Protein AF-A0A2B2AYE1-F1 (afdb_monomer_lite)

Foldseek 3Di:
DPPDDDDDPQLVVLLVVLLVQLVVQLVVLVVVQVVCCVPPVDGPADPVRSVVSSVCSSVVSSVVSVVVVVVD

Structure (mmCIF, N/CA/C/O backbone):
data_AF-A0A2B2AYE1-F1
#
_entry.id   AF-A0A2B2AYE1-F1
#
loop_
_atom_site.group_PDB
_atom_site.id
_atom_site.type_symbol
_atom_site.label_atom_id
_atom_site.label_alt_id
_atom_site.label_comp_id
_atom_site.label_asym_id
_atom_site.label_entity_id
_atom_site.label_seq_id
_atom_site.pdbx_PDB_ins_code
_atom_site.Cartn_x
_atom_site.Cartn_y
_atom_site.Cartn_z
_atom_site.occupancy
_atom_site.B_iso_or_equiv
_atom_site.auth_seq_id
_atom_site.auth_comp_id
_atom_site.auth_asym_id
_atom_site.auth_atom_id
_atom_site.pdbx_PDB_model_num
ATOM 1 N N . MET A 1 1 ? -27.391 14.659 7.751 1.00 52.78 1 MET A N 1
ATOM 2 C CA . MET A 1 1 ? -27.335 13.190 7.935 1.00 52.78 1 MET A CA 1
ATOM 3 C C . MET A 1 1 ? -25.878 12.773 8.031 1.00 52.78 1 MET A C 1
ATOM 5 O O . MET A 1 1 ? -25.074 13.279 7.259 1.00 52.78 1 MET A O 1
ATOM 9 N N . LYS A 1 2 ? -25.519 11.916 8.992 1.00 57.44 2 LYS A N 1
ATOM 10 C CA . LYS A 1 2 ? -24.164 11.357 9.093 1.00 57.44 2 LYS A CA 1
ATOM 11 C C . LYS A 1 2 ? -24.118 10.115 8.201 1.00 57.44 2 LYS A C 1
ATOM 13 O O . LYS A 1 2 ? -24.738 9.113 8.534 1.00 57.44 2 LYS A O 1
ATOM 18 N N . PHE A 1 3 ? -23.445 10.205 7.056 1.00 75.38 3 PHE A N 1
ATOM 19 C CA . PHE A 1 3 ? -23.306 9.077 6.122 1.00 75.38 3 PHE A CA 1
ATOM 20 C C . PHE A 1 3 ? -22.331 8.006 6.632 1.00 75.38 3 PHE A C 1
ATOM 22 O O . PHE A 1 3 ? -22.354 6.878 6.153 1.00 75.38 3 PHE A O 1
ATOM 29 N N . PHE A 1 4 ? -21.512 8.341 7.635 1.00 76.50 4 PHE A N 1
ATOM 30 C CA . PHE A 1 4 ? -20.518 7.446 8.214 1.00 76.50 4 PHE A CA 1
ATOM 31 C C . PHE A 1 4 ? -20.479 7.579 9.738 1.00 76.50 4 PHE A C 1
ATOM 33 O O . PHE A 1 4 ? -20.637 8.672 10.294 1.00 76.50 4 PHE A O 1
ATOM 40 N N . LYS A 1 5 ? -20.273 6.444 10.409 1.00 80.12 5 LYS A N 1
ATOM 41 C CA . LYS A 1 5 ? -19.980 6.367 11.842 1.00 80.12 5 LYS A CA 1
ATOM 42 C C . LYS A 1 5 ? -18.554 6.870 12.089 1.00 80.12 5 LYS A C 1
ATOM 44 O O . LYS A 1 5 ? -17.670 6.615 11.275 1.00 80.12 5 LYS A O 1
ATOM 49 N N . ASP A 1 6 ? -18.326 7.549 13.212 1.00 85.12 6 ASP A N 1
ATOM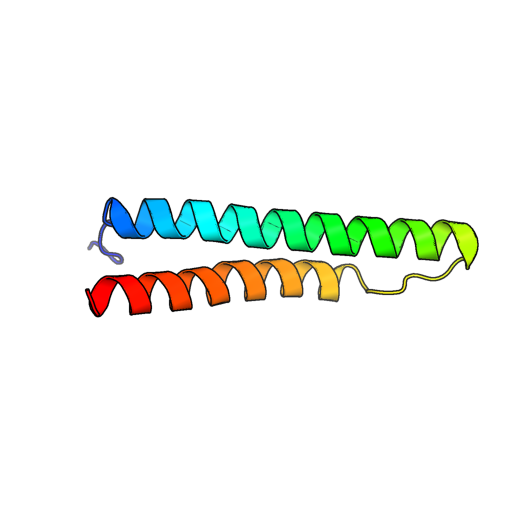 50 C CA . ASP A 1 6 ? -16.969 7.942 13.602 1.00 85.12 6 ASP A CA 1
ATOM 51 C C . ASP A 1 6 ? -16.115 6.695 13.871 1.00 85.12 6 ASP A C 1
ATOM 53 O O . ASP A 1 6 ? -16.563 5.753 14.534 1.00 85.12 6 ASP A O 1
ATOM 57 N N . ALA A 1 7 ? -14.877 6.700 13.376 1.00 83.06 7 ALA A N 1
ATOM 58 C CA . ALA A 1 7 ? -13.940 5.615 13.621 1.00 83.06 7 ALA A CA 1
ATOM 59 C C . ALA A 1 7 ? -13.597 5.537 15.115 1.00 83.06 7 ALA A C 1
ATOM 61 O O . ALA A 1 7 ? -13.213 6.525 15.748 1.00 83.06 7 ALA A O 1
ATOM 62 N N . SER A 1 8 ? -13.695 4.343 15.687 1.00 88.75 8 SER A N 1
ATOM 63 C CA . SER A 1 8 ? -13.233 4.082 17.045 1.00 88.75 8 SER A CA 1
ATOM 64 C C . SER A 1 8 ? -11.712 4.244 17.151 1.00 88.75 8 SER A C 1
ATOM 66 O O . SER A 1 8 ? -10.971 4.107 16.175 1.00 88.75 8 SER A O 1
ATOM 68 N N . LYS A 1 9 ? -11.209 4.450 18.377 1.00 90.12 9 LYS A N 1
ATOM 69 C CA . LYS A 1 9 ? -9.757 4.503 18.638 1.00 90.12 9 LYS A CA 1
ATOM 70 C C . LYS A 1 9 ? -9.022 3.260 18.111 1.00 90.12 9 LYS A C 1
ATOM 72 O O . LYS A 1 9 ? -7.902 3.379 17.625 1.00 90.12 9 LYS A O 1
ATOM 77 N N . ARG A 1 10 ? -9.655 2.081 18.181 1.00 88.62 10 ARG A N 1
ATOM 78 C CA . ARG A 1 10 ? -9.091 0.816 17.677 1.00 88.62 10 ARG A CA 1
ATOM 79 C C . ARG A 1 10 ? -9.046 0.779 16.150 1.00 88.62 10 ARG A C 1
ATOM 81 O O . ARG A 1 10 ? -8.012 0.429 15.595 1.00 88.62 10 ARG A O 1
ATOM 88 N N . GLU A 1 11 ? -10.122 1.183 15.477 1.00 89.88 11 GLU A N 1
ATOM 89 C CA . GLU A 1 11 ? -10.152 1.273 14.009 1.00 89.88 11 GLU A CA 1
ATOM 90 C C . GLU A 1 11 ? -9.108 2.264 13.492 1.00 89.88 11 GLU A C 1
ATOM 92 O O . GLU A 1 11 ? -8.428 1.976 12.511 1.00 89.88 11 GLU A O 1
ATOM 97 N N . HIS A 1 12 ? -8.905 3.381 14.194 1.00 92.56 12 HIS A N 1
ATOM 98 C CA . HIS A 1 12 ? -7.858 4.344 13.863 1.00 92.56 12 HIS A CA 1
ATOM 99 C C . HIS A 1 12 ? -6.443 3.759 14.035 1.00 92.56 12 HIS A C 1
ATOM 101 O O . HIS A 1 12 ? -5.582 3.926 13.173 1.00 92.56 12 HIS A O 1
ATOM 107 N N . GLN A 1 13 ? -6.195 3.007 15.111 1.00 93.44 13 GLN A N 1
ATOM 108 C CA . GLN A 1 13 ? -4.918 2.306 15.304 1.00 93.44 13 GLN A CA 1
ATOM 109 C C . GLN A 1 13 ? -4.671 1.231 14.236 1.00 93.44 13 GLN A C 1
ATOM 111 O O . GLN A 1 13 ? -3.547 1.090 13.751 1.00 93.44 13 GLN A O 1
ATOM 116 N N . ASN A 1 14 ? -5.705 0.474 13.862 1.00 94.25 14 ASN A N 1
ATOM 117 C CA . ASN A 1 14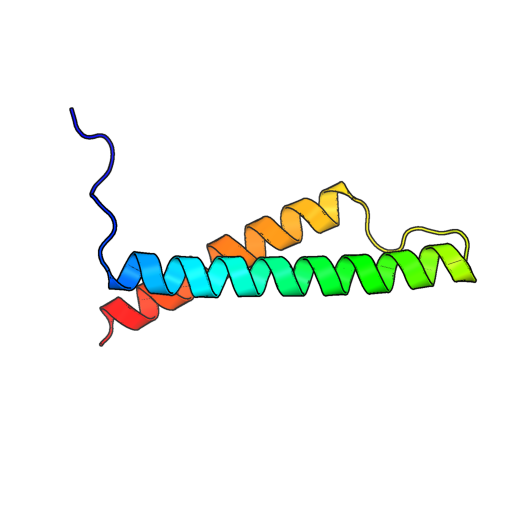 ? -5.622 -0.530 12.803 1.00 94.25 14 ASN A CA 1
ATOM 118 C C . ASN A 1 14 ? -5.380 0.114 11.436 1.00 94.25 14 ASN A C 1
ATOM 120 O O . ASN A 1 14 ? -4.577 -0.401 10.661 1.00 94.25 14 ASN A O 1
ATOM 124 N N . TRP A 1 15 ? -6.016 1.257 11.169 1.00 95.12 15 TRP A N 1
ATOM 125 C CA . TRP A 1 15 ? -5.779 2.052 9.969 1.00 95.12 15 TRP A CA 1
ATOM 126 C C . TRP A 1 15 ? -4.319 2.482 9.859 1.00 95.12 15 TRP A C 1
ATOM 128 O O . TRP A 1 15 ? -3.688 2.193 8.849 1.00 95.12 15 TRP A O 1
ATOM 138 N N . ASN A 1 16 ? -3.744 3.070 10.912 1.00 96.00 16 ASN A N 1
ATOM 139 C CA . ASN A 1 16 ? -2.343 3.501 10.882 1.00 96.00 16 ASN A CA 1
ATOM 140 C C . ASN A 1 16 ? -1.395 2.325 10.613 1.00 96.00 16 ASN A C 1
ATOM 142 O O . ASN A 1 16 ? -0.510 2.433 9.770 1.00 96.00 16 ASN A O 1
ATOM 146 N N . LYS A 1 17 ? -1.625 1.165 11.247 1.00 95.25 17 LYS A N 1
ATOM 147 C CA . LYS A 1 17 ? -0.848 -0.055 10.963 1.00 95.25 17 LYS A CA 1
ATOM 148 C C . LYS A 1 17 ? -0.975 -0.497 9.507 1.00 95.25 17 LYS A C 1
ATOM 150 O O . LYS A 1 17 ? 0.008 -0.939 8.918 1.00 95.25 17 LYS A O 1
ATOM 155 N N . ALA A 1 18 ? -2.172 -0.403 8.940 1.00 96.31 18 ALA A N 1
ATOM 156 C CA . ALA A 1 18 ? -2.433 -0.829 7.577 1.00 96.31 18 ALA A CA 1
ATOM 157 C C . ALA A 1 18 ? -1.870 0.111 6.521 1.00 96.31 18 ALA A C 1
ATOM 159 O O . ALA A 1 18 ? -1.259 -0.366 5.567 1.00 96.31 18 ALA A O 1
ATOM 160 N N . VAL A 1 19 ? -1.976 1.421 6.734 1.00 97.19 19 VAL A N 1
ATOM 161 C CA . VAL A 1 19 ? -1.329 2.425 5.886 1.00 97.19 19 VAL A CA 1
ATOM 162 C C . VAL A 1 19 ? 0.185 2.256 5.928 1.00 97.19 19 VAL A C 1
ATOM 164 O O . VAL A 1 19 ? 0.817 2.237 4.876 1.00 97.19 19 VAL A O 1
ATOM 167 N N . SER A 1 20 ? 0.775 2.054 7.113 1.00 97.56 20 SER A N 1
ATOM 168 C CA . SER A 1 20 ? 2.211 1.778 7.222 1.00 97.56 20 SER A CA 1
ATOM 169 C C . SER A 1 20 ? 2.608 0.516 6.452 1.00 97.56 20 SER A C 1
ATOM 171 O O . SER A 1 20 ? 3.577 0.549 5.701 1.00 97.56 20 SER A O 1
ATOM 173 N N . ALA A 1 21 ? 1.854 -0.580 6.579 1.00 96.75 21 ALA A N 1
ATOM 174 C CA . ALA A 1 21 ? 2.133 -1.813 5.840 1.00 96.75 21 ALA A CA 1
ATOM 175 C C . ALA A 1 21 ? 2.060 -1.613 4.314 1.00 96.75 21 ALA A C 1
ATOM 177 O O . ALA A 1 21 ? 2.975 -2.023 3.599 1.00 96.75 21 ALA A O 1
ATOM 178 N N . GLY A 1 22 ? 1.011 -0.948 3.818 1.00 96.25 22 GLY A N 1
ATOM 179 C CA . GLY A 1 22 ? 0.864 -0.630 2.397 1.00 96.25 22 GLY A CA 1
ATOM 180 C C . GLY A 1 22 ? 1.977 0.268 1.866 1.00 96.25 22 GLY A C 1
ATOM 181 O O . GLY A 1 22 ? 2.523 -0.001 0.798 1.00 96.25 22 GLY A O 1
ATOM 182 N N . PHE A 1 23 ? 2.373 1.282 2.638 1.00 96.62 23 PHE A N 1
ATOM 183 C CA . PHE A 1 23 ? 3.486 2.169 2.303 1.00 96.62 23 PHE A CA 1
ATOM 184 C C . PHE A 1 23 ? 4.816 1.416 2.185 1.00 96.62 23 PHE A C 1
ATOM 186 O O . PHE A 1 23 ? 5.522 1.577 1.192 1.00 96.62 23 PHE A O 1
ATOM 193 N N . TYR A 1 24 ? 5.151 0.550 3.147 1.00 97.25 24 TYR A N 1
ATOM 194 C CA . TYR A 1 24 ? 6.398 -0.217 3.087 1.00 97.25 24 TYR A CA 1
ATOM 195 C C . TYR A 1 24 ? 6.411 -1.248 1.952 1.00 97.25 24 TYR A C 1
ATOM 197 O O . TYR A 1 24 ? 7.458 -1.463 1.344 1.00 97.25 24 TYR A O 1
ATOM 205 N N . ILE A 1 25 ? 5.264 -1.845 1.612 1.00 96.62 25 ILE A N 1
ATOM 206 C CA . ILE A 1 25 ? 5.162 -2.728 0.441 1.00 96.62 25 ILE A CA 1
ATOM 207 C C . ILE A 1 25 ? 5.345 -1.942 -0.861 1.00 96.62 25 ILE A C 1
ATOM 209 O O . ILE A 1 25 ? 6.068 -2.399 -1.745 1.00 96.62 25 ILE A O 1
ATOM 213 N N . LEU A 1 26 ? 4.763 -0.745 -0.972 1.00 96.56 26 LEU A N 1
ATOM 214 C CA . LEU A 1 26 ? 5.000 0.149 -2.107 1.00 96.56 26 LEU A CA 1
ATOM 215 C C . LEU A 1 26 ? 6.475 0.541 -2.232 1.00 96.56 26 LEU A C 1
ATOM 217 O O . LEU A 1 26 ? 7.022 0.466 -3.328 1.00 96.56 26 LEU A O 1
ATOM 221 N N . LEU A 1 27 ? 7.130 0.915 -1.127 1.00 97.00 27 LEU A N 1
ATOM 222 C CA . LEU A 1 27 ? 8.561 1.231 -1.124 1.00 97.00 27 LEU A CA 1
ATOM 223 C C . LEU A 1 2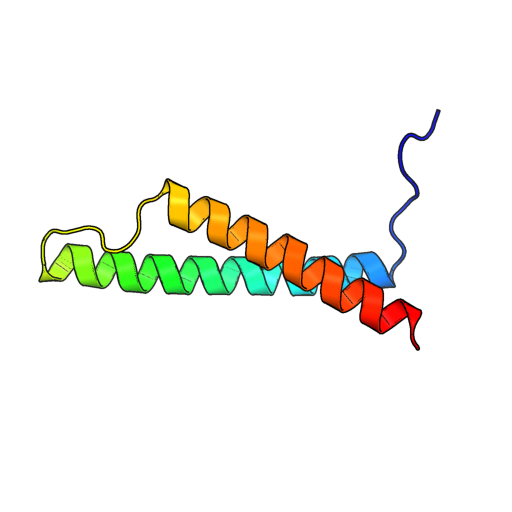7 ? 9.407 0.048 -1.599 1.00 97.00 27 LEU A C 1
ATOM 225 O O . LEU A 1 27 ? 10.334 0.238 -2.382 1.00 97.00 27 LEU A O 1
ATOM 229 N N . LEU A 1 28 ? 9.075 -1.169 -1.163 1.00 96.06 28 LEU A N 1
ATOM 230 C CA . LEU A 1 28 ? 9.774 -2.378 -1.590 1.00 96.06 28 LEU A CA 1
ATOM 231 C C . LEU A 1 28 ? 9.581 -2.650 -3.088 1.00 96.06 28 LEU A C 1
ATOM 233 O O . LEU A 1 28 ? 10.553 -2.924 -3.791 1.00 96.06 28 LEU A O 1
ATOM 237 N N . LEU A 1 29 ? 8.346 -2.553 -3.588 1.00 95.75 29 LEU A N 1
ATOM 238 C CA . LEU A 1 29 ? 8.050 -2.723 -5.013 1.00 95.75 29 LEU A CA 1
ATOM 239 C C . LEU A 1 29 ? 8.781 -1.684 -5.860 1.00 95.75 29 LEU A C 1
ATOM 241 O O . LEU A 1 29 ? 9.399 -2.037 -6.862 1.00 95.75 29 LEU A O 1
ATOM 245 N N . LEU A 1 30 ? 8.759 -0.423 -5.426 1.00 95.50 30 LEU A N 1
ATOM 246 C CA . LEU A 1 30 ? 9.457 0.665 -6.096 1.00 95.50 30 LEU A CA 1
ATOM 247 C C . LEU A 1 30 ? 10.967 0.414 -6.126 1.00 95.50 30 LEU A C 1
ATOM 249 O O . LEU A 1 30 ? 11.588 0.556 -7.174 1.00 95.50 30 LEU A O 1
ATOM 253 N N . PHE A 1 31 ? 11.547 -0.004 -5.001 1.00 95.88 31 PHE A N 1
ATOM 254 C CA . PHE A 1 31 ? 12.966 -0.329 -4.904 1.00 95.88 31 PHE A CA 1
ATOM 255 C C . PHE A 1 31 ? 13.374 -1.415 -5.908 1.00 95.88 31 PHE A C 1
ATOM 257 O O . PHE A 1 31 ? 14.320 -1.229 -6.673 1.00 95.88 31 PHE A O 1
ATOM 264 N N . VAL A 1 32 ? 12.621 -2.518 -5.968 1.00 94.81 32 VAL A N 1
ATOM 265 C CA . VAL A 1 32 ? 12.871 -3.598 -6.935 1.00 94.81 32 VAL A CA 1
ATOM 266 C C . VAL A 1 32 ? 12.699 -3.104 -8.373 1.00 94.81 32 VAL A C 1
ATOM 268 O O . VAL A 1 32 ? 13.530 -3.416 -9.227 1.00 94.81 32 VAL A O 1
ATOM 271 N N . ASN A 1 33 ? 11.662 -2.309 -8.649 1.00 94.88 33 ASN A N 1
ATOM 272 C CA . ASN A 1 33 ? 11.410 -1.778 -9.986 1.00 94.88 33 ASN A CA 1
ATOM 273 C C . ASN A 1 33 ? 12.548 -0.857 -10.459 1.00 94.88 33 ASN A C 1
ATOM 275 O O . ASN A 1 33 ? 12.986 -0.970 -11.600 1.00 94.88 33 ASN A O 1
ATOM 279 N N . ILE A 1 34 ? 13.087 -0.011 -9.571 1.00 94.38 34 ILE A N 1
ATOM 280 C CA . ILE A 1 34 ? 14.229 0.871 -9.862 1.00 94.38 34 ILE A CA 1
ATOM 281 C C . ILE A 1 34 ? 15.492 0.063 -10.167 1.00 94.38 34 ILE A C 1
ATOM 283 O O . ILE A 1 34 ? 16.170 0.354 -11.153 1.00 94.38 34 ILE A O 1
ATOM 287 N N . ILE A 1 35 ? 15.808 -0.957 -9.360 1.00 95.50 35 ILE A N 1
ATOM 288 C CA . ILE A 1 35 ? 16.959 -1.841 -9.613 1.00 95.50 35 ILE A CA 1
ATOM 289 C C . ILE A 1 35 ? 16.833 -2.454 -11.008 1.00 95.50 35 ILE A C 1
ATOM 291 O O . ILE A 1 35 ? 17.761 -2.408 -11.810 1.00 95.50 35 ILE A O 1
ATOM 295 N N . MET A 1 36 ? 15.662 -2.992 -11.327 1.00 94.19 36 MET A N 1
ATOM 296 C CA . MET A 1 36 ? 15.426 -3.682 -12.591 1.00 94.19 36 MET A CA 1
ATOM 297 C C . MET A 1 36 ? 15.500 -2.756 -13.793 1.00 94.19 36 MET A C 1
ATOM 299 O O . MET A 1 36 ? 16.154 -3.095 -14.779 1.00 94.19 36 MET A O 1
ATOM 303 N N . TYR A 1 37 ? 14.916 -1.568 -13.680 1.00 93.62 37 TYR A N 1
ATOM 304 C CA . TYR A 1 37 ? 15.038 -0.547 -14.703 1.00 93.62 37 TYR A CA 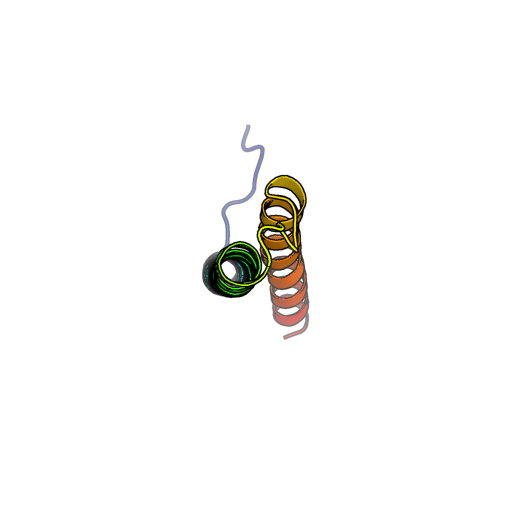1
ATOM 305 C C . TYR A 1 37 ? 16.504 -0.135 -14.906 1.00 93.62 37 TYR A C 1
ATOM 307 O O . TYR A 1 37 ? 16.974 -0.076 -16.037 1.00 93.62 37 TYR A O 1
ATOM 315 N N . THR A 1 38 ? 17.263 0.044 -13.820 1.00 95.19 38 THR A N 1
ATOM 316 C CA . THR A 1 38 ? 18.680 0.447 -13.870 1.00 95.19 38 THR A CA 1
ATOM 317 C C . THR A 1 38 ? 19.567 -0.600 -14.546 1.00 95.19 38 THR A C 1
ATOM 319 O O . THR A 1 38 ? 20.414 -0.247 -15.362 1.00 95.19 38 THR A O 1
ATOM 322 N N . TYR A 1 39 ? 19.389 -1.888 -14.234 1.00 94.44 39 TYR A N 1
ATOM 323 C CA . TYR A 1 39 ? 20.268 -2.947 -14.750 1.00 94.44 39 TYR A CA 1
ATOM 324 C C . TYR A 1 39 ? 19.781 -3.598 -16.047 1.00 94.44 39 TYR A C 1
ATOM 326 O O . TYR A 1 39 ? 20.591 -4.170 -16.772 1.00 94.44 39 TYR A O 1
ATOM 334 N N . LYS A 1 40 ? 18.473 -3.570 -16.333 1.00 92.62 40 LYS A N 1
ATOM 335 C CA . LYS A 1 40 ? 17.875 -4.273 -17.482 1.00 92.62 40 LYS A CA 1
ATOM 336 C C . LYS A 1 40 ? 17.113 -3.364 -18.447 1.00 92.62 40 LYS A C 1
ATOM 338 O O . LYS A 1 40 ? 16.629 -3.863 -19.457 1.00 92.62 40 LYS A O 1
ATOM 343 N N . GLY A 1 41 ? 16.980 -2.069 -18.150 1.00 88.88 41 GLY A N 1
ATOM 344 C CA . GLY A 1 41 ? 16.247 -1.111 -18.987 1.00 88.88 41 GLY A CA 1
ATOM 345 C C . GLY A 1 41 ? 14.743 -1.383 -19.084 1.00 88.88 41 GLY A C 1
ATOM 346 O O . GLY A 1 41 ? 14.086 -0.854 -19.975 1.00 88.88 41 GLY A O 1
ATOM 347 N N . ALA A 1 42 ? 14.199 -2.230 -18.206 1.00 86.19 42 ALA A N 1
ATOM 348 C CA . ALA A 1 42 ? 12.812 -2.669 -18.248 1.00 86.19 42 ALA A CA 1
ATOM 349 C C . ALA A 1 42 ? 12.148 -2.504 -16.879 1.00 86.19 42 ALA A C 1
ATOM 351 O O . ALA A 1 42 ? 12.718 -2.872 -15.849 1.00 86.19 42 ALA A O 1
ATOM 352 N N . GLU A 1 43 ? 10.923 -1.983 -16.883 1.00 84.00 43 GLU A N 1
ATOM 353 C CA . GLU A 1 43 ? 10.062 -1.981 -15.703 1.00 84.00 43 GLU A CA 1
ATOM 354 C C . GLU A 1 43 ? 9.575 -3.409 -15.425 1.00 84.00 43 GLU A C 1
ATOM 356 O O . GLU A 1 43 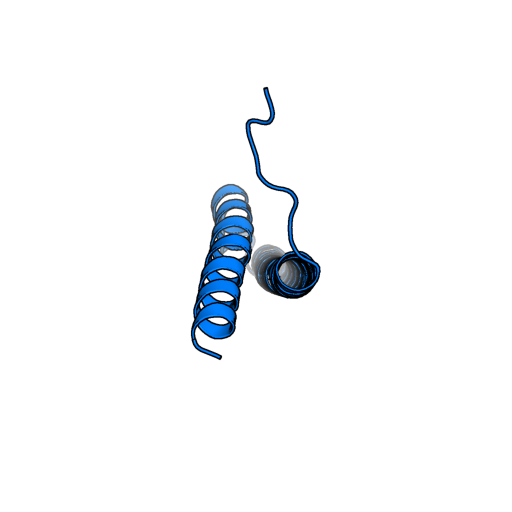? 9.045 -4.084 -16.307 1.00 84.00 43 GLU A O 1
ATOM 361 N N . LEU A 1 44 ? 9.757 -3.879 -14.190 1.00 87.25 44 LEU A N 1
ATOM 362 C CA . LEU A 1 44 ? 9.292 -5.199 -13.756 1.00 87.25 44 LEU A CA 1
ATOM 363 C C . LEU A 1 44 ? 7.802 -5.136 -13.375 1.00 87.25 44 LEU A C 1
ATOM 365 O O . LEU A 1 44 ? 7.042 -6.067 -13.632 1.00 87.25 44 LEU A O 1
ATOM 369 N N . VAL A 1 45 ? 7.368 -4.022 -12.780 1.00 89.38 45 VAL A N 1
ATOM 370 C CA . VAL A 1 45 ? 5.982 -3.801 -12.357 1.00 89.38 45 VAL A CA 1
ATOM 371 C C . VAL A 1 45 ? 5.526 -2.433 -12.849 1.00 89.38 45 VAL A C 1
ATOM 373 O O . VAL A 1 45 ? 6.174 -1.427 -12.576 1.00 89.38 45 VAL A O 1
ATOM 376 N N . SER A 1 46 ? 4.384 -2.385 -13.541 1.00 92.81 46 SER A N 1
ATOM 377 C CA . SER A 1 46 ? 3.833 -1.112 -14.017 1.00 92.81 46 SER A CA 1
ATOM 378 C C . SER A 1 46 ? 3.453 -0.188 -12.854 1.00 92.81 46 SER A C 1
ATOM 380 O O . SER A 1 46 ? 3.006 -0.649 -11.797 1.00 92.81 46 SER A O 1
ATOM 382 N N . SER A 1 47 ? 3.534 1.126 -13.071 1.00 90.94 47 SER A N 1
ATOM 383 C CA . SER A 1 47 ? 3.093 2.134 -12.092 1.00 90.94 47 SER A CA 1
ATOM 384 C C . SER A 1 47 ? 1.645 1.931 -11.626 1.00 90.94 47 SER A C 1
ATOM 386 O O . SER A 1 47 ? 1.353 2.068 -10.438 1.00 90.94 47 SER A O 1
ATOM 388 N N . SER A 1 48 ? 0.750 1.521 -12.533 1.00 94.12 48 SER A N 1
ATOM 389 C CA . SER A 1 48 ? -0.643 1.189 -12.202 1.00 94.12 48 SER A CA 1
ATOM 390 C C . SER A 1 48 ? -0.727 -0.020 -11.264 1.00 94.12 48 SER A C 1
ATOM 392 O O . SER A 1 48 ? -1.392 0.029 -10.230 1.00 94.12 48 SER A O 1
ATOM 394 N N . SER A 1 49 ? 0.004 -1.095 -11.572 1.00 93.81 49 SER A N 1
ATOM 395 C CA . SER A 1 49 ? 0.039 -2.304 -10.744 1.00 93.81 49 SER A CA 1
ATOM 396 C C . SER A 1 49 ? 0.623 -2.035 -9.354 1.00 93.81 49 SER A C 1
ATOM 398 O O . SER A 1 49 ? 0.076 -2.526 -8.365 1.00 93.81 49 SER A O 1
ATOM 400 N N . MET A 1 50 ? 1.689 -1.232 -9.251 1.00 93.81 50 MET A N 1
ATOM 401 C CA . MET A 1 50 ? 2.253 -0.826 -7.958 1.00 93.81 50 MET A CA 1
ATOM 402 C C . MET A 1 50 ? 1.222 -0.054 -7.132 1.00 93.81 50 MET A C 1
ATOM 404 O O . MET A 1 50 ? 0.957 -0.427 -5.989 1.00 93.81 50 MET A O 1
ATOM 408 N N . PHE A 1 51 ? 0.582 0.956 -7.731 1.00 92.69 51 PHE A N 1
ATOM 409 C CA . PHE A 1 51 ? -0.453 1.758 -7.079 1.00 92.69 51 PHE A CA 1
ATOM 410 C C . PHE A 1 51 ? -1.587 0.889 -6.521 1.00 92.69 51 PHE A C 1
ATOM 412 O O . PHE A 1 51 ? -1.882 0.939 -5.324 1.00 92.69 51 PHE A O 1
ATOM 419 N N . TRP A 1 52 ? -2.172 0.028 -7.357 1.00 96.19 52 TRP A N 1
ATOM 420 C CA . TRP A 1 52 ? -3.256 -0.857 -6.931 1.00 96.19 52 TRP A CA 1
ATOM 421 C C . TRP A 1 52 ? -2.816 -1.862 -5.868 1.00 96.19 52 TRP A C 1
ATOM 423 O O . TRP A 1 52 ? -3.588 -2.149 -4.956 1.00 96.19 52 TRP A O 1
ATOM 433 N N . THR A 1 53 ? -1.571 -2.342 -5.917 1.00 95.75 53 THR A N 1
ATOM 434 C CA . THR A 1 53 ? -1.038 -3.234 -4.879 1.00 95.75 53 THR A CA 1
ATOM 435 C C . THR A 1 53 ? -1.003 -2.543 -3.517 1.00 95.75 53 THR A C 1
ATOM 437 O O . THR A 1 53 ? -1.477 -3.112 -2.536 1.00 95.75 53 THR A O 1
ATOM 440 N N . GLY A 1 54 ? -0.525 -1.298 -3.446 1.00 94.75 54 GLY A N 1
ATOM 441 C CA . GLY A 1 54 ? -0.527 -0.521 -2.203 1.00 94.75 54 GLY A CA 1
ATOM 442 C C . GLY A 1 54 ? -1.929 -0.321 -1.619 1.00 94.75 54 GLY A C 1
ATOM 443 O O . GLY A 1 54 ? -2.128 -0.488 -0.412 1.00 94.75 54 GLY A O 1
ATOM 444 N N . ILE A 1 55 ? -2.915 -0.035 -2.478 1.00 95.88 55 ILE A N 1
ATOM 445 C CA . ILE A 1 55 ? -4.329 0.091 -2.092 1.00 95.88 55 ILE A CA 1
ATOM 446 C C . ILE A 1 55 ? -4.863 -1.241 -1.550 1.00 95.88 55 ILE A C 1
ATOM 448 O O . ILE A 1 55 ? -5.365 -1.289 -0.425 1.00 95.88 55 ILE A O 1
ATOM 452 N N . VAL A 1 56 ? -4.715 -2.334 -2.305 1.00 97.38 56 VAL A N 1
ATOM 453 C CA . VAL A 1 56 ? -5.219 -3.663 -1.919 1.00 97.38 56 VAL A CA 1
ATOM 454 C C . VAL A 1 56 ? -4.597 -4.133 -0.609 1.00 97.38 56 VAL A C 1
ATOM 456 O O . VAL A 1 56 ? -5.308 -4.628 0.262 1.00 97.38 56 VAL A O 1
ATOM 459 N N . VAL A 1 57 ? -3.292 -3.940 -0.429 1.00 97.00 57 VAL A N 1
ATOM 460 C CA . VAL A 1 57 ? -2.589 -4.294 0.809 1.00 97.00 57 VAL A CA 1
ATOM 461 C C . VAL A 1 57 ? -3.108 -3.480 1.989 1.00 97.00 57 VAL A C 1
ATOM 463 O O . VAL A 1 57 ? -3.414 -4.057 3.032 1.00 97.00 57 VAL A O 1
ATOM 466 N N . THR A 1 58 ? -3.237 -2.161 1.835 1.00 97.31 58 THR A N 1
ATOM 467 C CA . THR A 1 58 ? -3.701 -1.273 2.912 1.00 97.31 58 THR A CA 1
ATOM 468 C C . THR A 1 58 ? -5.108 -1.658 3.357 1.00 97.31 58 THR A C 1
ATOM 470 O O . THR A 1 58 ? -5.335 -1.993 4.519 1.00 97.31 58 THR A O 1
ATOM 473 N N . PHE A 1 59 ? -6.066 -1.682 2.432 1.00 95.44 59 PHE A N 1
ATOM 474 C CA . PHE A 1 59 ? -7.457 -1.978 2.775 1.00 95.44 59 PHE A CA 1
ATOM 475 C C . PHE A 1 59 ? -7.660 -3.445 3.165 1.00 95.44 59 PHE A C 1
ATOM 477 O O . PHE A 1 59 ? -8.399 -3.738 4.107 1.00 95.44 59 PHE A O 1
ATOM 484 N N . GLY A 1 60 ? -6.959 -4.374 2.512 1.00 96.31 60 GLY A N 1
ATOM 485 C CA . GLY A 1 60 ? -6.992 -5.794 2.853 1.00 96.31 60 GLY A CA 1
ATOM 486 C C . GLY A 1 60 ? -6.470 -6.062 4.264 1.00 96.31 60 GLY A C 1
ATOM 487 O O . GLY A 1 60 ? -7.109 -6.772 5.042 1.00 96.31 60 GLY A O 1
ATOM 488 N N . TYR A 1 61 ? -5.349 -5.449 4.649 1.00 95.88 61 TYR A N 1
ATOM 489 C CA . TYR A 1 61 ? -4.798 -5.618 5.992 1.00 95.88 61 TYR A CA 1
ATOM 490 C C . TYR A 1 61 ? -5.646 -4.922 7.062 1.00 95.88 61 TYR A C 1
ATOM 492 O O . TYR A 1 61 ? -5.881 -5.507 8.121 1.00 95.88 61 TYR A O 1
ATOM 500 N N . GLN A 1 62 ? -6.185 -3.731 6.778 1.00 95.62 62 GLN A N 1
ATOM 501 C CA . GLN A 1 62 ? -7.149 -3.068 7.661 1.00 95.62 62 GLN A CA 1
ATOM 502 C C . GLN A 1 62 ? -8.363 -3.969 7.931 1.00 95.62 62 GLN A C 1
ATOM 504 O O . GLN A 1 62 ? -8.765 -4.136 9.084 1.00 95.62 62 GLN A O 1
ATOM 509 N N . PHE A 1 63 ? -8.920 -4.591 6.889 1.00 93.19 63 PHE A N 1
ATOM 510 C CA . PHE A 1 63 ? -10.055 -5.503 7.007 1.00 93.19 63 PHE A CA 1
ATOM 511 C C . PHE A 1 63 ? -9.741 -6.711 7.902 1.00 93.19 63 PHE A C 1
ATOM 513 O O . PHE A 1 63 ? -10.529 -7.056 8.788 1.00 93.19 63 PHE A O 1
ATOM 520 N N . ILE A 1 64 ? -8.565 -7.323 7.727 1.00 93.56 64 ILE A N 1
ATOM 521 C CA . ILE A 1 64 ? -8.105 -8.441 8.564 1.00 93.56 64 ILE A CA 1
ATOM 522 C C . ILE A 1 64 ? -7.946 -8.004 10.028 1.00 93.56 64 ILE A C 1
ATOM 524 O O . ILE A 1 64 ? -8.375 -8.725 10.934 1.00 93.56 64 ILE A O 1
ATOM 528 N N . LEU A 1 65 ? -7.342 -6.837 10.278 1.00 91.69 65 LEU A N 1
ATOM 529 C CA . LEU A 1 65 ? -7.135 -6.314 11.630 1.00 91.69 65 LEU A CA 1
ATOM 530 C C . LEU A 1 65 ? -8.456 -6.004 12.339 1.00 91.69 65 LEU A C 1
ATOM 532 O O . LEU A 1 65 ? -8.625 -6.393 13.495 1.00 91.69 65 LEU A O 1
ATOM 536 N N . ASN A 1 66 ? -9.400 -5.370 11.644 1.00 90.81 66 ASN A N 1
ATOM 537 C CA . ASN A 1 66 ? -10.709 -5.045 12.203 1.00 90.81 66 ASN A CA 1
ATOM 538 C C . ASN A 1 66 ? -11.488 -6.318 12.573 1.00 90.81 66 ASN A C 1
ATOM 540 O O . ASN A 1 66 ? -11.945 -6.441 13.711 1.00 90.81 66 ASN A O 1
ATOM 544 N N . ARG A 1 67 ? -11.508 -7.333 11.694 1.00 89.44 67 ARG A N 1
ATOM 545 C CA . ARG A 1 67 ? -12.114 -8.642 12.008 1.00 89.44 67 ARG A CA 1
ATOM 546 C C . ARG A 1 67 ? -11.457 -9.347 13.193 1.00 89.44 67 ARG A C 1
ATOM 548 O O . ARG A 1 67 ? -12.140 -10.005 13.971 1.00 89.44 67 ARG A O 1
ATOM 555 N N . LYS A 1 68 ? -10.132 -9.249 13.347 1.00 87.19 68 LYS A N 1
ATOM 556 C CA . LYS A 1 68 ? -9.440 -9.807 14.522 1.00 87.19 68 LYS A CA 1
ATOM 557 C C . LYS A 1 68 ? -9.818 -9.078 15.810 1.00 87.19 68 LYS A C 1
ATOM 559 O O . LYS A 1 68 ? -9.903 -9.724 16.848 1.00 87.19 68 LYS A O 1
ATOM 564 N N . SER A 1 69 ? -10.035 -7.765 15.754 1.00 80.38 69 SER A N 1
ATOM 565 C CA . SER A 1 69 ? -10.408 -6.972 16.930 1.00 80.38 69 SER A CA 1
ATOM 566 C C . SER A 1 69 ? -11.863 -7.124 17.368 1.00 80.38 69 SER A C 1
ATOM 568 O O . SER A 1 69 ? -12.152 -6.831 18.520 1.00 80.38 69 SER A O 1
ATOM 570 N N . GLU A 1 7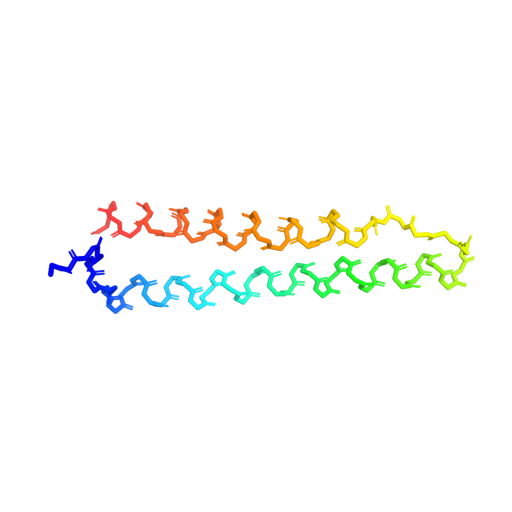0 ? -12.757 -7.577 16.487 1.00 77.19 70 GLU A N 1
ATOM 571 C CA . GLU A 1 70 ? -14.152 -7.907 16.827 1.00 77.19 70 GLU A CA 1
ATOM 572 C C . GLU A 1 70 ? -14.286 -9.271 17.514 1.00 77.19 70 GLU A C 1
ATOM 574 O O . GLU A 1 70 ? -15.206 -9.492 18.292 1.00 77.19 70 GLU A O 1
ATOM 579 N N . LYS A 1 71 ? -13.357 -10.194 17.238 1.00 67.94 71 LYS A N 1
ATOM 580 C CA . LYS A 1 71 ? -13.331 -11.543 17.827 1.00 67.94 71 LYS A CA 1
ATOM 581 C C . LYS A 1 71 ? -12.711 -11.598 19.230 1.00 67.94 71 LYS A C 1
ATOM 583 O O . LYS A 1 71 ? -12.549 -12.695 19.760 1.00 67.94 71 LYS A O 1
ATOM 588 N N . LYS A 1 72 ? -12.294 -10.458 19.784 1.00 53.00 72 LYS A N 1
ATOM 589 C CA . LYS A 1 72 ? -11.536 -10.350 21.034 1.00 53.00 72 LYS A CA 1
ATOM 590 C C . LYS A 1 72 ? -12.243 -9.424 22.011 1.00 53.00 72 LYS A C 1
ATOM 592 O O . LYS A 1 72 ? -12.320 -9.808 23.192 1.00 53.00 72 LYS A O 1
#

Secondary structure (DSSP, 8-state):
--SSPPPPHHHHHHHHHHHHHHHHHHHHHHHHHHHHHHHHSS-SS-HHHHHHHHHHHHHHHHHHHHHHHH--

Sequence (72 aa):
MKFFKDASKREHQNWNKAVSAGFYILLLLLFVNIIMYTYKGAELVSSSSMFWTGIVVTFGYQFILNRKSEKK

pLDDT: mean 90.43, std 9.57, range [52.78, 97.56]

Radius of gyration: 16.24 Å; chains: 1; bounding box: 48×25×40 Å

Organism: Priestia megaterium (NCBI:txid1404)